Protein AF-A0A3N2P509-F1 (afdb_monomer_lite)

Foldseek 3Di:
DDDDDFPFDDDPDDGQTPVNLLVVLVVVLVVLVVVLVVLVVVLVVLVVVLVVLCVVCVVPPDPVSVVVNVVSVVSNVVSVVSSVVSVVSNVVSVVVSVVSD

Structure (mmCIF, N/CA/C/O backbone):
data_AF-A0A3N2P509-F1
#
_entry.id   AF-A0A3N2P509-F1
#
loop_
_atom_site.group_PDB
_atom_site.id
_atom_site.type_symbol
_atom_site.label_atom_id
_atom_site.label_alt_id
_atom_site.label_comp_id
_atom_site.label_asym_id
_atom_site.label_entity_id
_atom_site.label_seq_id
_atom_site.pdbx_PDB_ins_code
_atom_site.Cartn_x
_atom_site.Cartn_y
_atom_site.Cartn_z
_atom_site.occupancy
_atom_site.B_iso_or_equiv
_atom_site.auth_seq_id
_atom_site.auth_comp_id
_atom_site.auth_asym_id
_atom_site.auth_atom_id
_atom_site.pdbx_PDB_model_num
ATOM 1 N N . MET A 1 1 ? 35.560 -8.716 -30.409 1.00 37.38 1 MET A N 1
ATOM 2 C CA . MET A 1 1 ? 35.328 -7.326 -29.954 1.00 37.38 1 MET A CA 1
ATOM 3 C C . MET A 1 1 ? 33.860 -6.979 -30.179 1.00 37.38 1 MET A C 1
ATOM 5 O O . MET A 1 1 ? 33.501 -6.560 -31.271 1.00 37.38 1 MET A O 1
ATOM 9 N N . GLY A 1 2 ? 32.995 -7.239 -29.195 1.00 38.19 2 GLY A N 1
ATOM 10 C CA . GLY A 1 2 ? 31.583 -6.846 -29.259 1.00 38.19 2 GLY A CA 1
ATOM 11 C C . GLY A 1 2 ? 31.447 -5.394 -28.814 1.00 38.19 2 GLY A C 1
ATOM 12 O O . GLY A 1 2 ? 31.822 -5.067 -27.692 1.00 38.19 2 GLY A O 1
ATOM 13 N N . ARG A 1 3 ? 30.992 -4.505 -29.701 1.00 37.44 3 ARG A N 1
ATOM 14 C CA . ARG A 1 3 ? 30.747 -3.097 -29.359 1.00 37.44 3 ARG A CA 1
ATOM 15 C C . ARG A 1 3 ? 29.495 -3.042 -28.481 1.00 37.44 3 ARG A C 1
ATOM 17 O O . ARG A 1 3 ? 28.402 -3.268 -28.988 1.00 37.44 3 ARG A O 1
ATOM 24 N N . SER A 1 4 ? 29.652 -2.746 -27.189 1.00 41.91 4 SER A N 1
ATOM 25 C CA . SER A 1 4 ? 28.529 -2.328 -26.343 1.00 41.91 4 SER A CA 1
ATOM 26 C C . SER A 1 4 ? 27.953 -1.041 -26.919 1.00 41.91 4 SER A C 1
ATOM 28 O O . SER A 1 4 ? 28.612 -0.002 -26.925 1.00 41.91 4 SER A O 1
ATOM 30 N N . VAL A 1 5 ? 26.741 -1.122 -27.457 1.00 43.56 5 VAL A N 1
ATOM 31 C CA . VAL A 1 5 ? 26.002 0.044 -27.933 1.00 43.56 5 VAL A CA 1
ATOM 32 C C . VAL A 1 5 ? 25.373 0.707 -26.711 1.00 43.56 5 VAL A C 1
ATOM 34 O O . VAL A 1 5 ? 24.358 0.246 -26.198 1.00 43.56 5 VAL A O 1
ATOM 37 N N . SER A 1 6 ? 25.990 1.781 -26.220 1.00 46.78 6 SER A N 1
ATOM 38 C CA . SER A 1 6 ? 25.359 2.663 -25.237 1.00 46.78 6 SER A CA 1
ATOM 39 C C . SER A 1 6 ? 24.277 3.476 -25.944 1.00 46.78 6 SER A C 1
ATOM 41 O O . SER A 1 6 ? 24.577 4.450 -26.633 1.00 46.78 6 SER A O 1
ATOM 43 N N . VAL A 1 7 ? 23.016 3.066 -25.805 1.00 52.88 7 VAL A N 1
ATOM 44 C CA . VAL A 1 7 ? 21.871 3.868 -26.250 1.00 52.88 7 VAL A CA 1
ATOM 45 C C . VAL A 1 7 ? 21.714 5.026 -25.263 1.00 52.88 7 VAL A C 1
ATOM 47 O O . VAL A 1 7 ? 21.317 4.832 -24.115 1.00 52.88 7 VAL A O 1
ATOM 50 N N . VAL A 1 8 ? 22.104 6.227 -25.692 1.00 54.69 8 VAL A N 1
ATOM 51 C CA . VAL A 1 8 ? 21.949 7.468 -24.925 1.00 54.69 8 VAL A CA 1
ATOM 52 C C . VAL A 1 8 ? 20.612 8.092 -25.311 1.00 54.69 8 VAL A C 1
ATOM 54 O O . VAL A 1 8 ? 20.431 8.513 -26.453 1.00 54.69 8 VAL A O 1
ATOM 57 N N . VAL A 1 9 ? 19.669 8.151 -24.371 1.00 55.12 9 VAL A N 1
ATOM 58 C CA . VAL A 1 9 ? 18.387 8.838 -24.573 1.00 55.12 9 VAL A CA 1
ATOM 59 C C . VAL A 1 9 ? 18.594 10.314 -24.229 1.00 55.12 9 VAL A C 1
ATOM 61 O O . VAL A 1 9 ? 18.753 10.673 -23.065 1.00 55.12 9 VAL A O 1
ATOM 64 N N . GLN A 1 10 ? 18.651 11.188 -25.238 1.00 44.88 10 GLN A N 1
ATOM 65 C CA . GLN A 1 10 ? 18.784 12.632 -25.023 1.00 44.88 10 GLN A CA 1
ATOM 66 C C . GLN A 1 10 ? 17.434 13.237 -24.615 1.00 44.88 10 GLN A C 1
ATOM 68 O O . GLN A 1 10 ? 16.581 13.496 -25.460 1.00 44.88 10 GLN A O 1
ATOM 73 N N . SER A 1 11 ? 17.260 13.526 -23.325 1.00 47.09 11 SER A N 1
ATOM 74 C CA . SER A 1 11 ? 16.243 14.469 -22.850 1.00 47.09 11 SER A CA 1
ATOM 75 C C . SER A 1 11 ? 16.949 15.677 -22.237 1.00 47.09 11 SER A C 1
ATOM 77 O O . SER A 1 11 ? 17.702 15.542 -21.278 1.00 47.09 11 SER A O 1
ATOM 79 N N . ARG A 1 12 ? 16.776 16.838 -22.884 1.00 50.12 12 ARG A N 1
ATOM 80 C CA . ARG A 1 12 ? 17.200 18.199 -22.489 1.00 50.12 12 ARG A CA 1
ATOM 81 C C . ARG A 1 12 ? 18.288 18.270 -21.399 1.00 50.12 12 ARG A C 1
ATOM 83 O O . ARG A 1 12 ? 17.999 18.466 -20.226 1.00 50.12 12 ARG A O 1
ATOM 90 N N . GLY A 1 1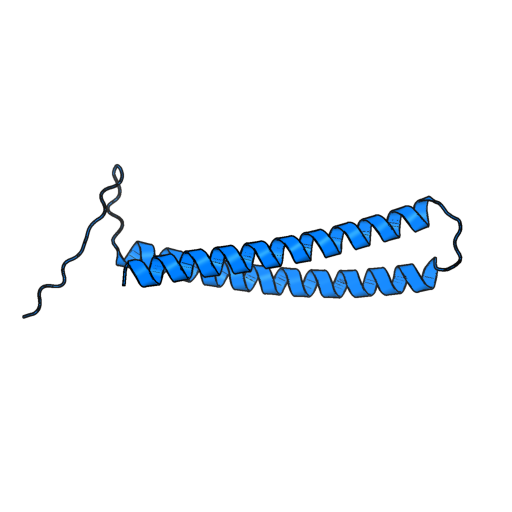3 ? 19.549 18.206 -21.830 1.00 46.41 13 GLY A N 1
ATOM 91 C CA . GLY A 1 13 ? 20.699 18.704 -21.064 1.00 46.41 13 GLY A CA 1
ATOM 92 C C . GLY A 1 13 ? 21.368 17.738 -20.084 1.00 46.41 13 GLY A C 1
ATOM 93 O O . GLY A 1 13 ? 22.421 18.095 -19.568 1.00 46.41 13 GLY A O 1
ATOM 94 N N . ASN A 1 14 ? 20.840 16.528 -19.864 1.00 51.62 14 ASN A N 1
ATOM 95 C CA . ASN A 1 14 ? 21.503 15.520 -19.032 1.00 51.62 14 ASN A CA 1
ATOM 96 C C . ASN A 1 14 ? 21.501 14.160 -19.751 1.00 51.62 14 ASN A C 1
ATOM 98 O O . ASN A 1 14 ? 20.444 13.589 -20.016 1.00 51.62 14 ASN A O 1
ATOM 102 N N . THR A 1 15 ? 22.673 13.654 -20.138 1.00 56.53 15 THR A N 1
ATOM 103 C CA . THR A 1 15 ? 22.804 12.328 -20.762 1.00 56.53 15 THR A CA 1
ATOM 104 C C . THR A 1 15 ? 22.680 11.247 -19.696 1.00 56.53 15 THR A C 1
ATOM 106 O O . THR A 1 15 ? 23.685 10.825 -19.134 1.00 56.53 15 THR A O 1
ATOM 109 N N . VAL A 1 16 ? 21.454 10.797 -1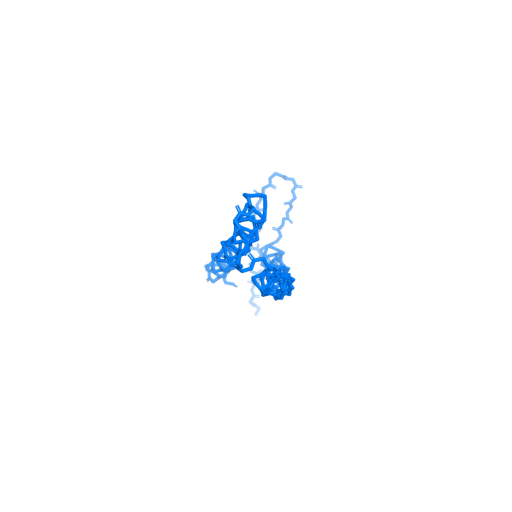9.432 1.00 64.75 16 VAL A N 1
ATOM 110 C CA . VAL A 1 16 ? 21.201 9.618 -18.596 1.00 64.75 16 VAL A CA 1
ATOM 111 C C . VAL A 1 16 ? 21.448 8.374 -19.445 1.00 64.75 16 VAL A C 1
ATOM 113 O O . VAL A 1 16 ? 20.900 8.227 -20.544 1.00 64.75 16 VAL A O 1
ATOM 116 N N . SER A 1 17 ? 22.314 7.480 -18.970 1.00 86.94 17 SER A N 1
ATOM 117 C CA . SER A 1 17 ? 22.570 6.222 -19.680 1.00 86.94 17 SER A CA 1
ATOM 118 C C . SER A 1 17 ? 21.407 5.243 -19.493 1.00 86.94 17 SER A C 1
ATOM 120 O O . SER A 1 17 ? 20.744 5.246 -18.458 1.00 86.94 17 SER A O 1
ATOM 122 N N . LEU A 1 18 ? 21.183 4.336 -20.449 1.00 88.75 18 LEU A N 1
ATOM 123 C CA . LEU A 1 18 ? 20.183 3.272 -20.291 1.00 88.75 18 LEU A CA 1
ATOM 124 C C . LEU A 1 18 ? 20.395 2.449 -19.001 1.00 88.75 18 LEU A C 1
ATOM 126 O O . LEU A 1 18 ? 19.434 2.062 -18.342 1.00 88.75 18 LEU A O 1
ATOM 130 N N . ASN A 1 19 ? 21.651 2.223 -18.611 1.00 89.38 19 ASN A N 1
ATOM 131 C CA . ASN A 1 19 ? 21.991 1.523 -17.369 1.00 89.38 19 ASN A CA 1
ATOM 132 C C . ASN A 1 19 ? 21.600 2.321 -16.120 1.00 89.38 19 ASN A C 1
ATOM 134 O O . ASN A 1 19 ? 21.190 1.736 -15.121 1.00 89.38 19 ASN A O 1
ATOM 138 N N . GLU A 1 20 ? 21.709 3.645 -16.178 1.00 92.31 20 GLU A N 1
ATOM 139 C CA . GLU A 1 20 ? 21.295 4.533 -15.095 1.00 92.31 20 GLU A CA 1
ATOM 140 C C . GLU A 1 20 ? 19.774 4.524 -14.934 1.00 92.31 20 GLU A C 1
ATOM 142 O O . GLU A 1 20 ? 19.300 4.338 -13.820 1.00 92.31 20 GLU A O 1
ATOM 147 N N . VAL A 1 21 ? 19.011 4.566 -16.037 1.00 92.31 21 VAL A N 1
ATOM 148 C CA . VAL A 1 21 ? 17.545 4.395 -16.000 1.00 92.31 21 VAL A CA 1
ATOM 149 C C . VAL A 1 21 ? 17.165 3.076 -15.327 1.00 92.31 21 VAL A C 1
ATOM 151 O O . VAL A 1 21 ? 16.342 3.063 -14.412 1.00 92.31 21 VAL A O 1
ATOM 154 N N . LYS A 1 22 ? 17.784 1.962 -15.742 1.00 93.94 22 LYS A N 1
ATOM 155 C CA . LYS A 1 22 ? 17.511 0.637 -15.163 1.00 93.94 22 LYS A CA 1
ATOM 156 C C . LYS A 1 22 ? 17.782 0.611 -13.665 1.00 93.94 22 LYS A C 1
ATOM 158 O O . LYS A 1 22 ? 16.940 0.143 -12.901 1.00 93.94 22 LYS A O 1
ATOM 163 N N . ARG A 1 23 ? 18.928 1.155 -13.251 1.00 95.56 23 ARG A N 1
ATOM 164 C CA . ARG A 1 23 ? 19.313 1.240 -11.843 1.00 95.56 23 ARG A CA 1
ATOM 165 C C . ARG A 1 23 ? 18.319 2.073 -11.037 1.00 95.56 23 ARG A C 1
ATOM 167 O O . ARG A 1 23 ? 17.855 1.610 -10.005 1.00 95.56 23 ARG A O 1
ATOM 174 N N . THR A 1 24 ? 17.936 3.251 -11.525 1.00 95.94 24 THR A N 1
ATOM 175 C CA . THR A 1 24 ? 16.952 4.105 -10.846 1.00 95.94 24 THR A CA 1
ATOM 176 C C . THR A 1 24 ? 15.612 3.397 -10.661 1.00 95.94 24 THR A C 1
ATOM 178 O O . THR A 1 24 ? 15.004 3.512 -9.600 1.00 95.94 24 THR A O 1
ATOM 181 N N . ILE A 1 25 ? 15.154 2.632 -11.656 1.00 96.50 25 ILE A N 1
ATOM 182 C CA . ILE A 1 25 ? 13.913 1.856 -11.538 1.00 96.50 25 ILE A CA 1
ATOM 183 C C . ILE A 1 25 ? 14.058 0.732 -10.505 1.00 96.50 25 ILE A C 1
ATOM 185 O O . ILE A 1 25 ? 13.151 0.522 -9.703 1.00 96.50 25 ILE A O 1
ATOM 189 N N . GLN A 1 26 ? 15.189 0.024 -10.488 1.00 97.12 26 GLN A N 1
ATOM 190 C CA . GLN A 1 26 ? 15.457 -1.020 -9.493 1.00 97.12 26 GLN A CA 1
ATOM 191 C C . GLN A 1 26 ? 15.499 -0.455 -8.068 1.00 97.12 26 GLN A C 1
ATOM 193 O O . GLN A 1 26 ? 14.848 -1.004 -7.179 1.00 97.12 26 GLN A O 1
ATOM 198 N N . ASP A 1 27 ? 16.192 0.668 -7.867 1.00 97.88 27 ASP A N 1
ATOM 199 C CA . ASP A 1 27 ? 16.245 1.376 -6.585 1.00 97.88 27 ASP A CA 1
ATOM 200 C C . ASP A 1 27 ? 14.840 1.854 -6.170 1.00 97.88 27 ASP A C 1
ATOM 202 O O . ASP A 1 27 ? 14.423 1.680 -5.023 1.00 97.88 27 ASP A O 1
ATOM 206 N N . GLY A 1 28 ? 14.059 2.382 -7.118 1.00 97.75 28 GLY A N 1
ATOM 207 C CA . GLY A 1 28 ? 12.659 2.757 -6.909 1.00 97.75 28 GLY A CA 1
ATOM 208 C C . GLY A 1 28 ? 11.783 1.576 -6.481 1.00 97.75 28 GLY A C 1
ATOM 209 O O . GLY A 1 28 ? 11.033 1.688 -5.512 1.00 97.75 28 GLY A O 1
ATOM 210 N N . ASN A 1 29 ? 11.925 0.421 -7.135 1.00 98.25 29 ASN A N 1
ATOM 211 C CA . ASN A 1 29 ? 11.215 -0.806 -6.770 1.00 98.25 29 ASN A CA 1
ATOM 212 C C . ASN A 1 29 ? 11.609 -1.305 -5.376 1.00 98.25 29 ASN A C 1
ATOM 214 O O . ASN A 1 29 ? 10.749 -1.775 -4.630 1.00 98.25 29 ASN A O 1
ATOM 218 N N . GLN A 1 30 ? 12.886 -1.195 -5.003 1.00 98.25 30 GLN A N 1
ATOM 219 C CA . GLN A 1 30 ? 13.339 -1.550 -3.661 1.00 98.25 30 GLN A CA 1
ATOM 220 C C . GLN A 1 30 ? 12.723 -0.626 -2.604 1.00 98.25 30 GLN A C 1
ATOM 222 O O . GLN A 1 30 ? 12.208 -1.108 -1.597 1.00 98.25 30 GLN A O 1
ATOM 227 N N . ASN A 1 31 ? 12.702 0.684 -2.855 1.00 98.19 31 ASN A N 1
ATOM 228 C CA . ASN A 1 31 ? 12.068 1.653 -1.961 1.00 98.19 31 ASN A CA 1
ATOM 229 C C . ASN A 1 31 ? 10.560 1.407 -1.826 1.00 98.19 31 ASN A C 1
ATOM 231 O O . ASN A 1 31 ? 10.025 1.478 -0.723 1.00 98.19 31 ASN A O 1
ATOM 235 N N . ALA A 1 32 ? 9.883 1.067 -2.924 1.00 98.00 32 ALA A N 1
ATOM 236 C CA . ALA A 1 32 ? 8.462 0.739 -2.923 1.00 98.00 32 ALA A CA 1
ATOM 237 C C . ALA A 1 32 ? 8.160 -0.509 -2.071 1.00 98.00 32 ALA A C 1
ATOM 239 O O . ALA A 1 32 ? 7.209 -0.511 -1.292 1.00 98.00 32 ALA A O 1
ATOM 240 N N . ARG A 1 33 ? 9.013 -1.542 -2.137 1.00 97.81 33 ARG A N 1
ATOM 241 C CA . ARG A 1 33 ? 8.913 -2.722 -1.259 1.00 97.81 33 ARG A CA 1
ATOM 242 C C . ARG A 1 33 ? 9.123 -2.363 0.210 1.00 97.81 33 ARG A C 1
ATOM 244 O O . ARG A 1 33 ? 8.345 -2.802 1.048 1.00 97.81 33 ARG A O 1
ATOM 251 N N . SER A 1 34 ? 10.122 -1.537 0.519 1.00 97.88 34 SER A N 1
ATOM 252 C CA . SER A 1 34 ? 10.345 -1.057 1.889 1.00 97.88 34 SER A CA 1
ATOM 253 C C . SER A 1 34 ? 9.147 -0.260 2.417 1.00 97.88 34 SER A C 1
ATOM 255 O O . SER A 1 34 ? 8.738 -0.451 3.559 1.00 97.88 34 SER A O 1
ATOM 257 N N . ALA A 1 35 ? 8.547 0.596 1.583 1.00 96.69 35 ALA A N 1
ATOM 258 C CA . ALA A 1 35 ? 7.338 1.337 1.937 1.00 96.69 35 ALA A CA 1
ATOM 259 C C . ALA A 1 35 ? 6.161 0.398 2.240 1.00 96.69 35 ALA A C 1
ATOM 261 O O . ALA A 1 35 ? 5.455 0.609 3.222 1.00 96.69 35 ALA A O 1
ATOM 262 N N . LYS A 1 36 ? 5.993 -0.673 1.455 1.00 96.56 36 LYS A N 1
ATOM 263 C CA . LYS A 1 36 ? 4.983 -1.707 1.713 1.00 96.56 36 LYS A CA 1
ATOM 264 C C . LYS A 1 36 ? 5.182 -2.377 3.074 1.00 96.56 36 LYS A C 1
ATOM 266 O O . LYS A 1 36 ? 4.230 -2.475 3.836 1.00 96.56 36 LYS A O 1
ATOM 271 N N . THR A 1 37 ? 6.412 -2.752 3.425 1.00 96.81 37 THR A N 1
ATOM 272 C CA . THR A 1 37 ? 6.709 -3.334 4.747 1.00 96.81 37 THR A CA 1
ATOM 273 C C . THR A 1 37 ? 6.369 -2.382 5.896 1.00 96.81 37 THR A C 1
ATOM 275 O O . THR A 1 37 ? 5.853 -2.820 6.920 1.00 96.81 37 THR A O 1
ATOM 278 N N . ILE A 1 38 ? 6.612 -1.077 5.737 1.00 97.00 38 ILE A N 1
ATOM 279 C CA . ILE A 1 38 ? 6.206 -0.074 6.737 1.00 97.00 38 ILE A CA 1
ATOM 280 C C . ILE A 1 38 ? 4.678 -0.025 6.851 1.00 97.00 38 ILE A C 1
ATOM 282 O O . ILE A 1 38 ? 4.143 -0.033 7.953 1.00 97.00 38 ILE A O 1
ATOM 286 N N . LEU A 1 39 ? 3.965 -0.013 5.724 1.00 96.25 39 LEU A N 1
ATOM 287 C CA . LEU A 1 39 ? 2.502 -0.004 5.713 1.00 96.25 39 LEU A CA 1
ATOM 288 C C . LEU A 1 39 ? 1.900 -1.266 6.347 1.00 96.25 39 LEU A C 1
ATOM 290 O O . LEU A 1 39 ? 0.910 -1.163 7.061 1.00 96.25 39 LEU A O 1
ATOM 294 N N . GLU A 1 40 ? 2.506 -2.434 6.137 1.00 93.88 40 GLU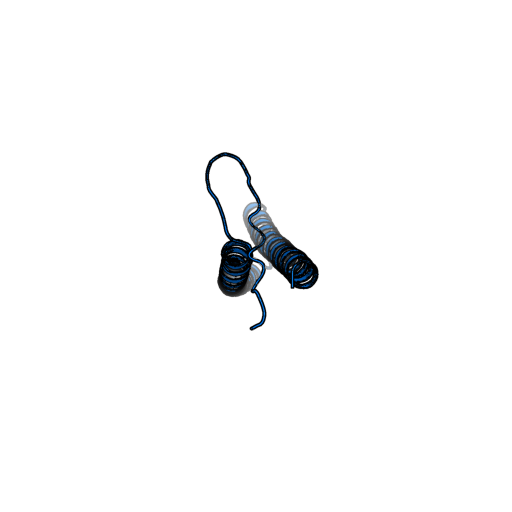 A N 1
ATOM 295 C CA . GLU A 1 40 ? 2.109 -3.693 6.784 1.00 93.88 40 GLU A CA 1
ATOM 296 C C . GLU A 1 40 ? 2.275 -3.634 8.312 1.00 93.88 40 GLU A C 1
ATOM 298 O O . GLU A 1 40 ? 1.422 -4.134 9.044 1.00 93.88 40 GLU A O 1
ATOM 303 N N . GLN A 1 41 ? 3.334 -2.986 8.811 1.00 95.44 41 GLN A N 1
ATOM 304 C CA . GLN A 1 41 ? 3.523 -2.767 10.251 1.00 95.44 41 GLN A CA 1
ATOM 305 C C . GLN A 1 41 ? 2.457 -1.827 10.823 1.00 95.44 41 GLN A C 1
ATOM 307 O O . GLN A 1 41 ? 1.863 -2.130 11.855 1.00 95.44 41 GLN A O 1
ATOM 312 N N . VAL A 1 42 ? 2.170 -0.723 10.127 1.00 95.12 42 VAL A N 1
ATOM 313 C CA . VAL A 1 42 ? 1.124 0.225 10.540 1.00 95.12 42 VAL A CA 1
ATOM 314 C C . VAL A 1 42 ? -0.257 -0.443 10.537 1.00 95.12 42 VAL A C 1
ATOM 316 O O . VAL A 1 42 ? -1.041 -0.223 11.458 1.00 95.12 42 VAL A O 1
ATOM 319 N N . ASP A 1 43 ? -0.559 -1.293 9.550 1.00 93.31 43 ASP A N 1
ATOM 320 C CA . ASP A 1 43 ? -1.830 -2.029 9.507 1.00 93.31 43 ASP A CA 1
ATOM 321 C C . ASP A 1 43 ? -1.983 -2.980 10.703 1.00 93.31 43 ASP A C 1
ATOM 323 O O . ASP A 1 43 ? -3.051 -3.042 11.311 1.00 93.31 43 ASP A O 1
ATOM 327 N N . ALA A 1 44 ? -0.902 -3.658 11.105 1.00 93.00 44 ALA A N 1
ATOM 328 C CA . ALA A 1 44 ? -0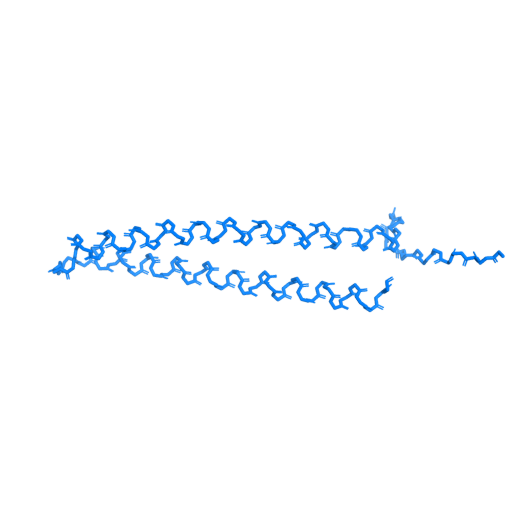.904 -4.516 12.288 1.00 93.00 44 ALA A CA 1
ATOM 329 C C . ALA A 1 44 ? -1.170 -3.727 13.584 1.00 93.00 44 ALA A C 1
ATOM 331 O O . ALA A 1 44 ? -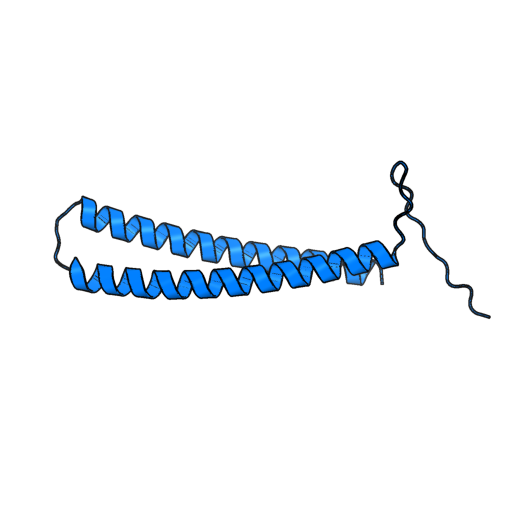1.945 -4.174 14.433 1.00 93.00 44 ALA A O 1
ATOM 332 N N . GLU A 1 45 ? -0.577 -2.538 13.731 1.00 94.25 45 GLU A N 1
ATOM 333 C CA . GLU A 1 45 ? -0.847 -1.659 14.875 1.00 94.25 45 GLU A CA 1
ATOM 334 C C . GLU A 1 45 ? -2.311 -1.203 14.903 1.00 94.25 45 GLU A C 1
ATOM 336 O O . GLU A 1 45 ? -2.954 -1.213 15.954 1.00 94.25 45 GLU A O 1
ATOM 341 N N . ILE A 1 46 ? -2.881 -0.862 13.747 1.00 92.00 46 ILE A N 1
ATOM 342 C CA . ILE A 1 46 ? -4.281 -0.432 13.666 1.00 92.00 46 ILE A CA 1
ATOM 343 C C . ILE A 1 46 ? -5.233 -1.588 13.916 1.00 92.00 46 ILE A C 1
ATOM 345 O O . ILE A 1 46 ? -6.257 -1.384 14.563 1.00 92.00 46 ILE A O 1
ATOM 349 N N . ALA A 1 47 ? -4.912 -2.798 13.461 1.00 90.81 47 ALA A N 1
ATOM 350 C CA . ALA A 1 47 ? -5.688 -3.985 13.791 1.00 90.81 47 ALA A CA 1
ATOM 351 C C . ALA A 1 47 ? -5.778 -4.177 15.315 1.00 90.81 47 ALA A C 1
ATOM 353 O O . ALA A 1 47 ? -6.876 -4.379 15.832 1.00 90.81 47 ALA A O 1
ATOM 354 N N . ALA A 1 48 ? -4.666 -3.999 16.039 1.00 91.56 48 ALA A N 1
ATOM 355 C CA . ALA A 1 48 ? -4.653 -4.063 17.501 1.00 91.56 48 ALA A CA 1
ATOM 356 C C . ALA A 1 48 ? -5.487 -2.942 18.149 1.00 91.56 48 ALA A C 1
ATOM 358 O O . ALA A 1 48 ? -6.238 -3.190 19.093 1.00 91.56 48 ALA A O 1
ATOM 359 N N . VAL A 1 49 ? -5.414 -1.710 17.629 1.00 90.25 49 VAL A N 1
ATOM 360 C CA . VAL A 1 49 ? -6.248 -0.593 18.112 1.00 90.25 49 VAL A CA 1
ATOM 361 C C . VAL A 1 49 ? -7.731 -0.845 17.834 1.00 90.25 49 VAL A C 1
ATOM 363 O O . VAL A 1 49 ? -8.565 -0.562 18.690 1.00 90.25 49 VAL A O 1
ATOM 366 N N . LYS A 1 50 ? -8.079 -1.393 16.665 1.00 88.75 50 LYS A N 1
ATOM 367 C CA . LYS A 1 50 ? -9.457 -1.755 16.309 1.00 88.75 50 LYS A CA 1
ATOM 368 C C . LYS A 1 50 ? -9.999 -2.838 17.223 1.00 88.75 50 LYS A C 1
ATOM 370 O O . LYS A 1 50 ? -11.126 -2.697 17.680 1.00 88.75 50 LYS A O 1
ATOM 375 N N . GLU A 1 51 ? -9.213 -3.871 17.507 1.00 89.31 51 GLU A N 1
ATOM 376 C CA . GLU A 1 51 ? -9.591 -4.923 18.451 1.00 89.31 51 GLU A CA 1
ATOM 377 C C . GLU A 1 51 ? -9.826 -4.336 19.847 1.00 89.31 51 GLU A C 1
ATOM 379 O O . GLU A 1 51 ? -10.888 -4.551 20.431 1.00 89.31 51 GLU A O 1
ATOM 384 N N . LEU A 1 52 ? -8.897 -3.508 20.341 1.00 89.12 52 LEU A N 1
ATOM 385 C CA . LEU A 1 52 ? -9.042 -2.831 21.630 1.00 89.12 52 LEU A CA 1
ATOM 386 C C . LEU A 1 52 ? -10.287 -1.932 21.668 1.00 89.12 52 LEU A C 1
ATOM 388 O O . LEU A 1 52 ? -11.036 -1.951 22.645 1.00 89.12 52 LEU A O 1
ATOM 392 N N . ALA A 1 53 ? -10.533 -1.155 20.613 1.00 87.06 53 ALA A N 1
ATOM 393 C CA . ALA A 1 53 ? -11.720 -0.317 20.513 1.00 87.06 53 ALA A CA 1
ATOM 394 C C . ALA A 1 53 ? -12.981 -1.187 20.525 1.00 87.06 53 ALA A C 1
ATOM 396 O O . ALA A 1 53 ? -13.858 -0.976 21.355 1.00 87.06 53 ALA A O 1
ATOM 397 N N . GLN A 1 54 ? -13.043 -2.224 19.691 1.00 85.19 54 GLN A N 1
ATOM 398 C CA . GLN A 1 54 ? -14.184 -3.133 19.630 1.00 85.19 54 GLN A CA 1
ATOM 399 C C . GLN A 1 54 ? -14.497 -3.749 20.991 1.00 85.19 54 GLN A C 1
ATOM 401 O O . GLN A 1 54 ? -15.649 -3.691 21.394 1.00 85.19 54 GLN A O 1
ATOM 406 N N . VAL A 1 55 ? -13.516 -4.252 21.748 1.00 86.88 55 VAL A N 1
ATOM 407 C CA . VAL A 1 55 ? -13.792 -4.807 23.090 1.00 86.88 55 VAL A CA 1
ATOM 408 C C . VAL A 1 55 ? -14.186 -3.741 24.120 1.00 86.88 55 VAL A C 1
ATOM 410 O O . VAL A 1 55 ? -14.887 -4.056 25.078 1.00 86.88 55 VAL A O 1
ATOM 413 N N . THR A 1 56 ? -13.761 -2.487 23.939 1.00 83.62 56 THR A N 1
ATOM 414 C CA . THR A 1 56 ? -14.004 -1.398 24.903 1.00 83.62 56 THR A CA 1
ATOM 415 C C . THR A 1 56 ? -15.372 -0.744 24.718 1.00 83.62 56 THR A C 1
ATOM 417 O O . THR A 1 56 ? -16.029 -0.402 25.697 1.00 83.62 56 THR A O 1
ATOM 420 N N . ILE A 1 57 ? -15.808 -0.556 23.471 1.00 83.88 57 ILE A N 1
ATOM 421 C CA . ILE A 1 57 ? -17.028 0.193 23.122 1.00 83.88 57 ILE A CA 1
ATOM 422 C C . ILE A 1 57 ? -18.080 -0.672 22.411 1.00 83.88 57 ILE A C 1
ATOM 424 O O . ILE A 1 57 ? -19.017 -0.135 21.830 1.00 83.88 57 ILE A O 1
ATOM 428 N N . HIS A 1 58 ? -17.953 -2.001 22.484 1.00 73.50 58 HIS A N 1
ATOM 429 C CA . HIS A 1 58 ? -18.807 -2.980 21.792 1.00 73.50 58 HIS A CA 1
ATOM 430 C C . HIS A 1 58 ? -20.316 -2.795 22.036 1.00 73.50 58 HIS A C 1
ATOM 432 O O . HIS A 1 58 ? -21.097 -2.910 21.096 1.00 73.50 58 HIS A O 1
ATOM 438 N N . ASP A 1 59 ? -20.709 -2.437 23.264 1.00 75.88 59 ASP A N 1
ATOM 439 C CA . ASP A 1 59 ? -22.107 -2.173 23.649 1.00 75.88 59 ASP A CA 1
ATOM 440 C C . ASP A 1 59 ? -22.447 -0.676 23.683 1.00 75.88 59 ASP A C 1
ATOM 442 O O . ASP A 1 59 ? -23.536 -0.272 24.102 1.00 75.88 59 ASP A O 1
ATOM 446 N N . SER A 1 60 ? -21.502 0.177 23.290 1.00 75.56 60 SER A N 1
ATOM 447 C CA . SER A 1 60 ? -21.688 1.615 23.371 1.00 75.56 60 SER A CA 1
ATOM 448 C C . SER A 1 60 ? -22.654 2.089 22.289 1.00 75.56 60 SER A C 1
ATOM 450 O O . SER A 1 60 ? -22.412 1.910 21.092 1.00 75.56 60 SER A O 1
ATOM 452 N N . GLN A 1 61 ? -23.730 2.750 22.719 1.00 80.50 61 GLN A N 1
ATOM 453 C CA . GLN A 1 61 ? -24.601 3.535 21.837 1.00 80.50 61 GLN A CA 1
ATOM 454 C C . GLN A 1 61 ? -24.092 4.968 21.630 1.00 80.50 61 GLN A C 1
ATOM 456 O O . GLN A 1 61 ? -24.771 5.776 21.005 1.00 80.50 61 GLN A O 1
ATOM 461 N N . ASP A 1 62 ? -22.912 5.286 22.162 1.00 87.31 62 ASP A N 1
ATOM 462 C CA . ASP A 1 62 ? -22.266 6.576 21.966 1.00 87.31 62 ASP A CA 1
ATOM 463 C C . ASP A 1 62 ? -21.874 6.761 20.488 1.00 87.31 62 ASP A C 1
ATOM 465 O O . ASP A 1 62 ? -21.142 5.952 19.907 1.00 87.31 62 ASP A O 1
ATOM 469 N N . GLU A 1 63 ? -22.407 7.811 19.862 1.00 86.88 63 GLU A N 1
ATOM 470 C CA . GLU A 1 63 ? -22.203 8.084 18.436 1.00 86.88 63 GLU A CA 1
ATOM 471 C C . GLU A 1 63 ? -20.737 8.408 18.112 1.00 86.88 63 GLU A C 1
ATOM 473 O O . GLU A 1 63 ? -20.248 8.009 17.049 1.00 86.88 63 GLU A O 1
ATOM 478 N N . ASP A 1 64 ? -20.015 9.057 19.031 1.00 86.69 64 ASP A N 1
ATOM 479 C CA . ASP A 1 64 ? -18.603 9.403 18.853 1.00 86.69 64 ASP A CA 1
ATOM 480 C C . ASP A 1 64 ? -17.731 8.141 18.890 1.00 86.69 64 ASP A C 1
ATOM 482 O O . ASP A 1 64 ? -16.823 7.972 18.068 1.00 86.69 64 ASP A O 1
ATOM 486 N N . ALA A 1 65 ? -18.050 7.198 19.780 1.00 84.00 65 ALA A N 1
ATOM 487 C CA . ALA A 1 65 ? -17.406 5.890 19.842 1.00 84.00 65 ALA A CA 1
ATOM 488 C C . ALA A 1 65 ? -17.575 5.108 18.522 1.00 84.00 65 ALA A C 1
ATOM 490 O O . ALA A 1 65 ? -16.602 4.597 17.956 1.00 84.00 65 ALA A O 1
ATOM 491 N N . GLN A 1 66 ? -18.795 5.071 17.977 1.00 84.69 66 GLN A N 1
ATOM 492 C CA . GLN A 1 66 ? -19.085 4.426 16.690 1.00 84.69 66 GLN A CA 1
ATOM 493 C C . GLN A 1 66 ? -18.402 5.140 15.510 1.00 84.69 66 GLN A C 1
ATOM 495 O O . GLN A 1 66 ? -17.934 4.491 14.568 1.00 84.69 66 GLN A O 1
ATOM 500 N N . ALA A 1 67 ? -18.306 6.473 15.548 1.00 88.88 67 ALA A N 1
ATOM 501 C CA . ALA A 1 67 ? -17.566 7.247 14.555 1.00 88.88 67 ALA A CA 1
ATOM 502 C C . ALA A 1 67 ? -16.064 6.916 14.581 1.00 88.88 67 ALA A C 1
ATOM 504 O O . ALA A 1 67 ? -15.457 6.746 13.521 1.00 88.88 67 ALA A O 1
ATOM 505 N N . GLY A 1 68 ? -15.483 6.737 15.771 1.00 88.69 68 GLY A N 1
ATOM 506 C CA . GLY A 1 68 ? -14.092 6.316 15.950 1.00 88.69 68 GLY A CA 1
ATOM 507 C C . GLY A 1 68 ? -13.769 4.985 15.263 1.00 88.69 68 GLY A C 1
ATOM 508 O O . GLY A 1 68 ? -12.779 4.896 14.534 1.00 88.69 68 GLY A O 1
ATOM 509 N N . ILE A 1 69 ? -14.632 3.970 15.405 1.00 87.62 69 ILE A N 1
ATOM 510 C CA . ILE A 1 69 ? -14.453 2.667 14.731 1.00 87.62 69 ILE A CA 1
ATOM 511 C C . ILE A 1 69 ? -14.424 2.838 13.208 1.00 87.62 69 ILE A C 1
ATOM 513 O O . ILE A 1 69 ? -13.525 2.317 12.545 1.00 87.62 69 ILE A O 1
ATOM 517 N N . LYS A 1 70 ? -15.360 3.612 12.648 1.00 89.00 70 LYS A N 1
ATOM 518 C CA . LYS A 1 70 ? -15.424 3.864 11.198 1.00 89.00 70 LYS A CA 1
ATOM 519 C C . LYS A 1 70 ? -14.179 4.575 10.672 1.00 89.00 70 LYS A C 1
ATOM 521 O O . LYS A 1 70 ? -13.739 4.291 9.559 1.00 89.00 70 LYS A O 1
ATOM 526 N N . ILE A 1 71 ? -13.595 5.482 11.457 1.00 91.69 71 ILE A N 1
ATOM 527 C CA . ILE A 1 71 ? -12.334 6.146 11.100 1.00 91.69 71 ILE A CA 1
ATOM 528 C C . ILE A 1 71 ? -11.202 5.117 11.000 1.00 91.69 71 ILE A C 1
ATOM 530 O O . ILE A 1 71 ? -10.456 5.130 10.021 1.00 91.69 71 ILE A O 1
ATOM 534 N N . LEU A 1 72 ? -11.101 4.193 11.960 1.00 91.62 72 LEU A N 1
ATOM 535 C CA . LEU A 1 72 ? -10.085 3.136 11.935 1.00 91.62 72 LEU A CA 1
ATOM 536 C C . LEU A 1 72 ? -10.281 2.165 10.761 1.00 91.62 72 LEU A C 1
ATOM 538 O O . LEU A 1 72 ? -9.314 1.750 10.127 1.00 91.62 72 LEU A O 1
ATOM 542 N N . GLU A 1 73 ? -11.526 1.818 10.428 1.00 90.81 73 GLU A N 1
ATOM 543 C CA . GLU A 1 73 ? -11.841 1.031 9.229 1.00 90.81 73 GLU A CA 1
ATOM 544 C C . GLU A 1 73 ? -11.435 1.747 7.939 1.00 90.81 73 GLU A C 1
ATOM 546 O O . GLU A 1 73 ? -10.831 1.133 7.055 1.00 90.81 73 GLU A O 1
ATOM 551 N N . GLY A 1 74 ? -11.731 3.046 7.846 1.00 93.94 74 GLY A N 1
ATOM 552 C CA . GLY A 1 74 ? -11.307 3.891 6.735 1.00 93.94 74 GLY A CA 1
ATOM 553 C C . GLY A 1 74 ? -9.787 3.929 6.594 1.00 93.94 74 GLY A C 1
ATOM 554 O O . GLY A 1 74 ? -9.276 3.791 5.485 1.00 93.94 74 GLY A O 1
ATOM 555 N N . PHE A 1 75 ? -9.063 4.026 7.710 1.00 94.00 75 PHE A N 1
ATOM 556 C CA . PHE A 1 75 ? -7.604 3.992 7.705 1.00 94.00 75 PHE A CA 1
ATOM 557 C C . PHE A 1 75 ? -7.071 2.666 7.143 1.00 94.00 75 PHE A C 1
ATOM 559 O O . PHE A 1 75 ? -6.296 2.690 6.184 1.00 94.00 75 PHE A O 1
ATOM 566 N N . SER A 1 76 ? -7.490 1.513 7.687 1.00 93.75 76 SER A N 1
ATOM 567 C CA . SER A 1 76 ? -7.043 0.195 7.191 1.00 93.75 76 SER A CA 1
ATOM 568 C C . SER A 1 76 ? -7.306 0.038 5.690 1.00 93.75 76 SER A C 1
ATOM 570 O O . SER A 1 76 ? -6.459 -0.451 4.944 1.00 93.75 76 SER A O 1
ATOM 572 N N . ARG A 1 77 ? -8.462 0.521 5.215 1.00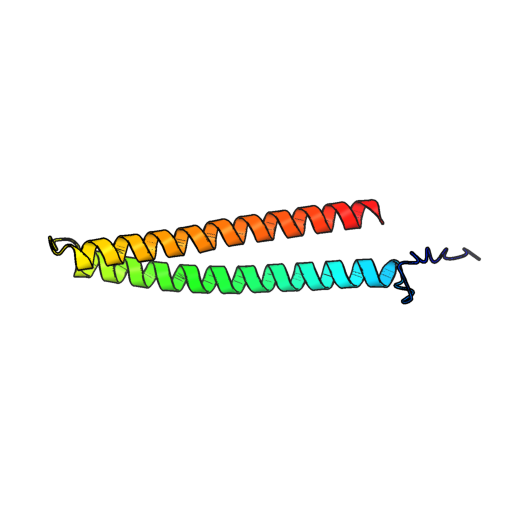 95.62 77 ARG A N 1
ATOM 573 C CA . ARG A 1 77 ? -8.807 0.489 3.790 1.00 95.62 77 ARG A CA 1
ATOM 574 C C . ARG A 1 77 ? -7.844 1.312 2.932 1.00 95.62 77 ARG A C 1
ATOM 576 O O . ARG A 1 77 ? -7.469 0.867 1.848 1.00 95.62 77 ARG A O 1
ATOM 583 N N . GLU A 1 78 ? -7.440 2.498 3.377 1.00 97.31 78 GLU A N 1
ATOM 584 C CA . GLU A 1 78 ? -6.479 3.321 2.632 1.00 97.31 78 GLU A CA 1
ATOM 585 C C . GLU A 1 78 ? -5.078 2.691 2.591 1.00 97.31 78 GLU A C 1
ATOM 587 O O . GLU A 1 78 ? -4.412 2.764 1.551 1.00 97.31 78 GLU A O 1
ATOM 592 N N . ILE A 1 79 ? -4.647 2.000 3.657 1.00 96.44 79 ILE A N 1
ATOM 593 C CA . ILE A 1 79 ? -3.413 1.198 3.617 1.00 96.44 79 ILE A CA 1
ATOM 594 C C . ILE A 1 79 ? -3.522 0.100 2.557 1.00 96.44 79 ILE A C 1
ATOM 596 O O . ILE A 1 79 ? -2.644 -0.017 1.699 1.00 96.44 79 ILE A O 1
ATOM 600 N N . GLU A 1 80 ? -4.606 -0.679 2.570 1.00 95.94 80 GLU A N 1
ATOM 601 C CA . GLU A 1 80 ? -4.825 -1.764 1.610 1.00 95.94 80 GLU A CA 1
ATOM 602 C C . GLU A 1 80 ? -4.784 -1.252 0.160 1.00 95.94 80 GLU A C 1
ATOM 604 O O . GLU A 1 80 ? -4.098 -1.816 -0.700 1.00 95.94 80 GLU A O 1
ATOM 609 N N . LEU A 1 81 ? -5.481 -0.145 -0.117 1.00 97.69 81 LEU A N 1
ATOM 610 C CA . LEU A 1 81 ? -5.480 0.496 -1.432 1.00 97.69 81 LEU A CA 1
ATOM 611 C C . LEU A 1 81 ? -4.082 0.976 -1.833 1.00 97.69 81 LEU A C 1
ATOM 613 O O . LEU A 1 81 ? -3.693 0.843 -2.997 1.00 97.69 81 LEU A O 1
ATOM 617 N N . THR A 1 82 ? -3.316 1.512 -0.887 1.00 98.00 82 THR A N 1
ATOM 618 C CA . THR A 1 82 ? -1.946 1.971 -1.130 1.00 98.00 82 THR A CA 1
ATOM 619 C C . THR A 1 82 ? -1.015 0.802 -1.440 1.00 98.00 82 THR A C 1
ATOM 621 O O . THR A 1 82 ? -0.282 0.863 -2.427 1.00 98.00 82 THR A O 1
ATOM 624 N N . ASN A 1 83 ? -1.110 -0.302 -0.696 1.00 97.44 83 ASN A N 1
ATOM 625 C CA . ASN A 1 83 ? -0.344 -1.523 -0.960 1.00 97.44 83 ASN A CA 1
ATOM 626 C C . ASN A 1 83 ? -0.622 -2.078 -2.365 1.00 97.44 83 ASN A C 1
ATOM 628 O O . ASN A 1 83 ? 0.314 -2.389 -3.101 1.00 97.44 83 ASN A O 1
ATOM 632 N N . ARG A 1 84 ? -1.891 -2.107 -2.795 1.00 97.88 84 ARG A N 1
ATOM 633 C CA . ARG A 1 84 ? -2.261 -2.518 -4.164 1.00 97.88 84 ARG A CA 1
ATOM 634 C C . ARG A 1 84 ? -1.658 -1.611 -5.238 1.00 97.88 84 ARG A C 1
ATOM 636 O O . ARG A 1 84 ? -1.214 -2.094 -6.276 1.00 97.88 84 ARG A O 1
ATOM 643 N N . ARG A 1 85 ? -1.633 -0.294 -5.004 1.00 98.25 85 ARG A N 1
ATOM 644 C CA . ARG A 1 85 ? -1.022 0.674 -5.933 1.00 98.25 85 ARG A CA 1
ATOM 645 C C . ARG A 1 85 ? 0.494 0.507 -6.012 1.00 98.25 85 ARG A C 1
ATOM 647 O O . ARG A 1 85 ? 1.046 0.626 -7.102 1.00 98.25 85 ARG A O 1
ATOM 654 N N . ILE A 1 86 ? 1.149 0.213 -4.889 1.00 98.31 86 ILE A N 1
ATOM 655 C CA . ILE A 1 86 ? 2.582 -0.103 -4.847 1.00 98.31 86 ILE A CA 1
ATOM 656 C C . ILE A 1 86 ? 2.878 -1.350 -5.686 1.00 98.31 86 ILE A C 1
ATOM 658 O O . ILE A 1 86 ? 3.776 -1.312 -6.526 1.00 98.31 86 ILE A O 1
ATOM 662 N N . ASP A 1 87 ? 2.102 -2.422 -5.510 1.00 98.25 87 ASP A N 1
ATOM 663 C CA . ASP A 1 87 ? 2.285 -3.662 -6.272 1.00 98.25 87 ASP A CA 1
ATOM 664 C C . ASP A 1 87 ? 2.133 -3.421 -7.783 1.00 98.25 87 ASP A C 1
ATOM 666 O O . ASP A 1 87 ? 3.008 -3.809 -8.561 1.00 98.25 87 ASP A O 1
ATOM 670 N N . ALA A 1 88 ? 1.091 -2.692 -8.195 1.00 98.38 88 ALA A N 1
ATOM 671 C CA . ALA A 1 88 ? 0.880 -2.326 -9.596 1.00 98.38 88 ALA A CA 1
ATOM 672 C C . ALA A 1 88 ? 2.018 -1.454 -10.160 1.00 98.38 88 ALA A C 1
ATOM 674 O O . ALA A 1 88 ? 2.459 -1.645 -11.295 1.00 98.38 88 ALA A O 1
ATOM 675 N N . ALA A 1 89 ? 2.536 -0.505 -9.373 1.00 98.00 89 ALA A N 1
ATOM 676 C CA . ALA A 1 89 ? 3.658 0.333 -9.789 1.00 98.00 89 ALA A CA 1
ATOM 677 C C . ALA A 1 89 ? 4.930 -0.499 -10.024 1.00 98.00 89 ALA A C 1
ATOM 679 O O . ALA A 1 89 ? 5.603 -0.318 -11.041 1.00 98.00 89 ALA A O 1
ATOM 680 N N . ILE A 1 90 ? 5.225 -1.446 -9.127 1.00 98.38 90 ILE A N 1
ATOM 681 C CA . ILE A 1 90 ? 6.353 -2.376 -9.264 1.00 98.38 90 ILE A CA 1
ATOM 682 C C . ILE A 1 90 ? 6.174 -3.268 -10.501 1.00 98.38 90 ILE A C 1
ATOM 684 O O . ILE A 1 90 ? 7.133 -3.491 -11.242 1.00 98.38 90 ILE A O 1
ATOM 688 N N . GLU A 1 91 ? 4.966 -3.773 -10.752 1.00 98.38 91 GLU A N 1
ATOM 689 C CA . GLU A 1 91 ? 4.661 -4.593 -11.929 1.00 98.38 91 GLU A CA 1
ATOM 690 C C . GLU A 1 91 ? 4.901 -3.826 -13.238 1.00 98.38 91 GLU A C 1
ATOM 692 O O . GLU A 1 91 ? 5.602 -4.316 -14.131 1.00 98.38 91 GLU A O 1
ATOM 697 N N . HIS A 1 92 ? 4.395 -2.595 -13.342 1.00 98.12 92 HIS A N 1
ATOM 698 C CA . HIS A 1 92 ? 4.627 -1.742 -14.507 1.00 98.12 92 HIS A CA 1
ATOM 699 C C . HIS A 1 92 ? 6.111 -1.406 -14.691 1.00 98.12 92 HIS A C 1
ATOM 701 O O . HIS A 1 92 ? 6.625 -1.484 -15.810 1.00 98.12 92 HIS A O 1
ATOM 707 N N . ALA A 1 93 ? 6.823 -1.099 -13.605 1.00 97.19 93 ALA A N 1
ATOM 708 C CA . ALA A 1 93 ? 8.262 -0.854 -13.628 1.00 97.19 93 ALA A CA 1
ATOM 709 C C . ALA A 1 93 ? 9.054 -2.078 -14.123 1.00 97.19 93 ALA A C 1
ATOM 711 O O . ALA A 1 93 ? 9.931 -1.948 -14.978 1.00 97.19 93 ALA A O 1
ATOM 712 N N . ASN A 1 94 ? 8.718 -3.279 -13.644 1.00 97.56 94 ASN A N 1
ATOM 713 C CA . ASN A 1 94 ? 9.354 -4.523 -14.087 1.00 97.56 94 ASN A CA 1
ATOM 714 C C . ASN A 1 94 ? 9.033 -4.850 -15.550 1.00 97.56 94 ASN A C 1
ATOM 716 O O . ASN A 1 94 ? 9.913 -5.290 -16.287 1.00 97.56 94 ASN A O 1
ATOM 720 N N . THR A 1 95 ? 7.801 -4.591 -15.991 1.00 98.06 95 THR A N 1
ATOM 721 C CA . THR A 1 95 ? 7.394 -4.752 -17.396 1.00 98.06 95 THR A CA 1
ATOM 722 C C . THR A 1 95 ? 8.201 -3.827 -18.307 1.00 98.06 95 THR A C 1
ATOM 724 O O . THR A 1 95 ? 8.693 -4.242 -19.360 1.00 98.06 95 THR A O 1
ATOM 727 N N . TYR A 1 96 ? 8.399 -2.578 -17.879 1.00 94.81 96 TYR A N 1
ATOM 728 C CA . TYR A 1 96 ? 9.245 -1.632 -18.594 1.00 94.81 96 TYR A CA 1
ATOM 729 C C . TYR A 1 96 ? 10.702 -2.109 -18.652 1.00 94.81 96 TYR A C 1
ATOM 731 O O . TYR A 1 96 ? 11.268 -2.151 -19.742 1.00 94.81 96 TYR A O 1
ATOM 739 N N . LEU A 1 97 ? 11.285 -2.545 -17.525 1.00 95.19 97 LEU A N 1
ATOM 740 C CA . LEU A 1 97 ? 12.638 -3.122 -17.489 1.00 95.19 97 LEU A CA 1
ATOM 741 C C . LEU A 1 97 ? 12.783 -4.298 -18.463 1.00 95.19 97 LEU A C 1
ATOM 743 O O . LEU A 1 97 ? 13.720 -4.318 -19.253 1.00 95.19 97 LEU A O 1
ATOM 747 N N . GLY A 1 98 ? 11.822 -5.227 -18.478 1.00 95.44 98 GLY A N 1
ATOM 748 C CA . GLY A 1 98 ? 11.818 -6.353 -19.415 1.00 95.44 98 GLY A CA 1
ATOM 749 C C . GLY A 1 98 ? 11.765 -5.928 -20.887 1.00 95.44 98 GLY A C 1
ATOM 750 O O . GLY A 1 98 ? 12.314 -6.615 -21.744 1.00 95.44 98 GLY A O 1
ATOM 751 N N . THR A 1 99 ? 11.163 -4.773 -21.182 1.00 95.06 99 THR A N 1
ATOM 752 C CA . THR A 1 99 ? 11.096 -4.209 -22.539 1.00 95.06 99 THR A CA 1
ATOM 753 C C . THR A 1 99 ? 12.430 -3.600 -22.980 1.00 95.06 99 THR A C 1
ATOM 755 O O . THR A 1 99 ? 12.772 -3.661 -24.160 1.00 95.06 99 THR A O 1
ATOM 758 N N . ILE A 1 100 ? 13.199 -3.017 -22.054 1.00 90.44 100 ILE A N 1
ATOM 759 C CA . ILE A 1 100 ? 14.467 -2.328 -22.357 1.00 90.44 100 ILE A CA 1
ATOM 760 C C . ILE A 1 100 ? 15.726 -3.192 -22.135 1.00 90.44 100 ILE A C 1
ATOM 762 O O . ILE A 1 100 ? 16.850 -2.701 -22.313 1.00 90.44 100 ILE A O 1
ATOM 766 N N . GLY A 1 101 ? 15.536 -4.467 -21.773 1.00 75.06 101 GLY A N 1
ATOM 767 C CA . GLY A 1 101 ? 16.583 -5.478 -21.553 1.00 75.06 101 GLY A CA 1
ATOM 768 C C . GLY A 1 101 ? 17.548 -5.112 -20.444 1.00 75.06 101 GLY A C 1
ATOM 769 O O . GLY A 1 101 ? 18.768 -5.303 -20.641 1.00 75.06 101 GLY A O 1
#

Radius of gyration: 22.41 Å; chains: 1; bounding box: 60×26×55 Å

Secondary structure (DSSP, 8-state):
-------EEEETTEEEEHHHHHHHHHHHHHHHHHHHHHHHHHHHHHHHHHHHHHHHHTT---HHHHHHHHHHHHHHHHHHHHHHHHHHHHHHHHHHHHHH-

Sequence (101 aa):
MGRSVSVVVQSRGNTVSLNEVKRTIQDGNQNARSAKTILEQVDAEIAAVKELAQVTIHDSQDEDAQAGIKILEGFSREIELTNRRIDAAIEHANTYLGTIG

pLDDT: mean 85.5, std 17.37, range [37.38, 98.38]